Protein AF-A0A8J7YPB0-F1 (afdb_monomer_lite)

Organism: NCBI:txid2823368

pLDDT: mean 77.53, std 14.81, range [40.72, 94.06]

Foldseek 3Di:
DVVVVVVVCVVCVVVVVVVVVVVVCCVVPVPVPPPPDPLVPPAAEAEAEDAQPCVPVVQVVVVVVVPDPHHYQYEYEYEPVRPDDHPHHYDYDHDDCPPPPPPPDD

Secondary structure (DSSP, 8-state):
-HHHHHHHHHHHHHHHHHHHHHHHHHHH-GGGG-TT--GGG--EEEEEEE-SS-HHHHHHHHHHHHHSSS-EEEEEEEETT-----SSEEEEE------GGGGS--

Radius of gyration: 29.53 Å; chains: 1; bounding box: 67×31×77 Å

Sequence (106 aa):
MEIMAAAFMVMHLPITTYSLYAMLKLRFCPHMHDHGSRPENRRLVVEIVTNGQNPEIVEDIISRLGTYKTKFETWLLKEENDRFAYSANEMVVPAITIPKTAHAGR

Structure (mmCIF, N/CA/C/O backbone):
data_AF-A0A8J7YPB0-F1
#
_entry.id   AF-A0A8J7YPB0-F1
#
loop_
_atom_site.group_PDB
_atom_site.id
_atom_site.type_symbol
_atom_site.label_atom_id
_atom_site.label_alt_id
_atom_site.label_comp_id
_atom_site.label_asym_id
_atom_site.label_entity_id
_atom_site.label_seq_id
_atom_site.pdbx_PDB_ins_code
_atom_site.Cartn_x
_atom_site.Cartn_y
_atom_site.Cartn_z
_atom_site.occupancy
_atom_site.B_iso_or_equiv
_atom_site.auth_seq_id
_atom_site.auth_comp_id
_atom_site.auth_asym_id
_atom_site.auth_atom_id
_atom_site.pdbx_PDB_model_num
ATOM 1 N N . MET A 1 1 ? 55.472 -1.091 -42.140 1.00 60.72 1 MET A N 1
ATOM 2 C CA . MET A 1 1 ? 54.555 -0.209 -41.380 1.00 60.72 1 MET A CA 1
ATOM 3 C C . MET A 1 1 ? 53.094 -0.566 -41.645 1.00 60.72 1 MET A C 1
ATOM 5 O O . MET A 1 1 ? 52.362 -0.766 -40.688 1.00 60.72 1 MET A O 1
ATOM 9 N N . GLU A 1 2 ? 52.681 -0.745 -42.904 1.00 71.56 2 GLU A N 1
ATOM 10 C CA . GLU A 1 2 ? 51.277 -1.032 -43.267 1.00 71.56 2 GLU A CA 1
ATOM 11 C C . GLU A 1 2 ? 50.750 -2.389 -42.773 1.00 71.56 2 GLU A C 1
ATOM 13 O O . GLU A 1 2 ? 49.645 -2.463 -42.249 1.00 71.56 2 GLU A O 1
ATOM 18 N N . ILE A 1 3 ? 51.564 -3.450 -42.842 1.00 79.25 3 ILE A N 1
ATOM 19 C CA . ILE A 1 3 ? 51.173 -4.790 -42.362 1.00 79.25 3 ILE A CA 1
ATOM 20 C C . ILE A 1 3 ? 50.950 -4.796 -40.841 1.00 79.25 3 ILE A C 1
ATOM 22 O O . ILE A 1 3 ? 50.006 -5.411 -40.352 1.00 79.25 3 ILE A O 1
ATOM 26 N N . MET A 1 4 ? 51.778 -4.062 -40.086 1.00 75.12 4 MET A N 1
ATOM 27 C CA . MET A 1 4 ? 51.569 -3.900 -38.645 1.00 75.12 4 MET A CA 1
ATOM 28 C C . MET A 1 4 ? 50.294 -3.110 -38.358 1.00 75.12 4 MET A C 1
ATOM 30 O O . MET A 1 4 ? 49.514 -3.525 -37.510 1.00 75.12 4 MET A O 1
ATOM 34 N N . ALA A 1 5 ? 50.039 -2.021 -39.087 1.00 76.31 5 ALA A N 1
ATOM 35 C CA . ALA A 1 5 ? 48.807 -1.254 -38.928 1.00 76.31 5 ALA A CA 1
ATOM 36 C C . ALA A 1 5 ? 47.558 -2.108 -39.215 1.00 76.31 5 ALA A C 1
ATOM 38 O O . ALA A 1 5 ? 46.611 -2.084 -38.431 1.00 76.31 5 ALA A O 1
ATOM 39 N N . ALA A 1 6 ? 47.581 -2.928 -40.270 1.00 80.12 6 ALA A N 1
ATOM 40 C CA . ALA A 1 6 ? 46.497 -3.854 -40.594 1.00 80.12 6 ALA A CA 1
ATOM 41 C C . ALA A 1 6 ? 46.292 -4.916 -39.499 1.00 80.12 6 ALA A C 1
ATOM 43 O O . ALA A 1 6 ? 45.162 -5.158 -39.079 1.00 80.12 6 ALA A O 1
ATOM 44 N N . ALA A 1 7 ? 47.375 -5.496 -38.971 1.00 80.25 7 ALA A N 1
ATOM 45 C CA . ALA A 1 7 ? 47.304 -6.447 -37.861 1.00 80.25 7 ALA A CA 1
ATOM 46 C C . ALA A 1 7 ? 46.716 -5.811 -36.587 1.00 80.25 7 ALA A C 1
ATOM 48 O O . ALA A 1 7 ? 45.878 -6.417 -35.917 1.00 80.25 7 ALA A O 1
ATOM 49 N N . PHE A 1 8 ? 47.093 -4.566 -36.284 1.00 78.69 8 PHE A N 1
ATOM 50 C CA . PHE A 1 8 ? 46.511 -3.802 -35.182 1.00 78.69 8 PHE A CA 1
ATOM 51 C C . PHE A 1 8 ? 45.019 -3.525 -35.402 1.00 78.69 8 PHE A C 1
ATOM 53 O O . PHE A 1 8 ? 44.233 -3.729 -34.477 1.00 78.69 8 PHE A O 1
ATOM 60 N N . MET A 1 9 ? 44.596 -3.140 -36.609 1.00 80.00 9 MET A N 1
ATOM 61 C CA . MET A 1 9 ? 43.175 -2.926 -36.914 1.00 80.00 9 MET A CA 1
ATOM 62 C C . MET A 1 9 ? 42.348 -4.201 -36.745 1.00 80.00 9 MET A C 1
ATOM 64 O O . MET A 1 9 ? 41.285 -4.150 -36.132 1.00 80.00 9 MET A O 1
ATOM 68 N N . VAL A 1 10 ? 42.846 -5.347 -37.217 1.00 84.62 10 VAL A N 1
ATOM 69 C CA . VAL A 1 10 ? 42.153 -6.641 -37.089 1.00 84.62 10 VAL A CA 1
ATOM 70 C C . VAL A 1 10 ? 42.015 -7.058 -35.624 1.00 84.62 10 VAL A C 1
ATOM 72 O O . VAL A 1 10 ? 40.954 -7.535 -35.231 1.00 84.62 10 VAL A O 1
ATOM 75 N N . MET A 1 11 ? 43.034 -6.823 -34.792 1.00 87.38 11 MET A N 1
ATOM 76 C CA . MET A 1 11 ? 42.960 -7.117 -33.354 1.00 87.38 11 MET A CA 1
ATOM 77 C C . MET A 1 11 ? 41.943 -6.248 -32.605 1.00 87.38 11 MET A C 1
ATOM 79 O O . MET A 1 11 ? 41.324 -6.718 -31.654 1.00 87.38 11 MET A O 1
ATOM 83 N N . HIS A 1 12 ? 41.754 -4.993 -33.021 1.00 82.44 12 HIS A N 1
ATOM 84 C CA . HIS A 1 12 ? 40.829 -4.067 -32.356 1.00 82.44 12 HIS A CA 1
ATOM 85 C C . HIS A 1 12 ? 39.401 -4.162 -32.895 1.00 82.44 12 HIS A C 1
ATOM 87 O O . HIS A 1 12 ? 38.466 -3.726 -32.224 1.00 82.44 12 HIS A O 1
ATOM 93 N N . LEU A 1 13 ? 39.224 -4.765 -34.073 1.00 83.81 13 LEU A N 1
ATOM 94 C CA . LEU A 1 13 ? 37.940 -4.917 -34.751 1.00 83.81 13 LEU A CA 1
ATOM 95 C C . LEU A 1 13 ? 36.865 -5.571 -33.862 1.00 83.81 13 LEU A C 1
ATOM 97 O O . LEU A 1 13 ? 35.768 -5.023 -33.782 1.00 83.81 13 LEU A O 1
ATOM 101 N N . PRO A 1 14 ? 37.129 -6.657 -33.109 1.00 86.38 14 PRO A N 1
ATOM 102 C CA . PRO A 1 14 ? 36.124 -7.247 -32.222 1.00 86.38 14 PRO A CA 1
ATOM 103 C C . PRO A 1 14 ? 35.672 -6.289 -31.111 1.00 86.38 14 PRO A C 1
ATOM 105 O O . PRO A 1 14 ? 34.482 -6.204 -30.809 1.00 86.38 14 PRO A O 1
ATOM 108 N N . ILE A 1 15 ? 36.610 -5.528 -30.537 1.00 87.25 15 ILE A N 1
ATOM 109 C CA . ILE A 1 15 ? 36.349 -4.592 -29.435 1.00 87.25 15 ILE A CA 1
ATOM 110 C C . ILE A 1 15 ? 35.522 -3.409 -29.936 1.00 87.25 15 ILE A C 1
ATOM 112 O O . ILE A 1 15 ? 34.527 -3.037 -29.316 1.00 87.25 15 ILE A O 1
ATOM 116 N N . THR A 1 16 ? 35.901 -2.824 -31.071 1.00 87.31 16 THR A N 1
ATOM 117 C CA . THR A 1 16 ? 35.173 -1.691 -31.654 1.00 87.31 16 THR A CA 1
ATOM 118 C C . THR A 1 16 ? 33.786 -2.104 -32.130 1.00 87.31 16 THR A C 1
ATOM 120 O O . THR A 1 16 ? 32.827 -1.367 -31.906 1.00 87.31 16 THR A O 1
ATOM 123 N N . THR A 1 17 ? 33.644 -3.308 -32.692 1.00 89.31 17 THR A N 1
ATOM 124 C CA . THR A 1 17 ? 32.341 -3.849 -33.110 1.00 89.31 17 THR A CA 1
ATOM 125 C C . THR A 1 17 ? 31.431 -4.099 -31.907 1.00 89.31 17 THR A C 1
ATOM 127 O O . THR A 1 17 ? 30.257 -3.732 -31.943 1.00 89.31 17 THR A O 1
ATOM 130 N N . TYR A 1 18 ? 31.962 -4.653 -30.811 1.00 89.75 18 TYR A N 1
ATOM 131 C CA . TYR A 1 18 ? 31.199 -4.854 -29.576 1.00 89.75 18 TYR A CA 1
ATOM 132 C C . TYR A 1 18 ? 30.775 -3.526 -28.934 1.00 89.75 18 TYR A C 1
ATOM 134 O O . TYR A 1 18 ? 29.613 -3.366 -28.561 1.00 89.75 18 TYR A O 1
ATOM 142 N N . SER A 1 19 ? 31.681 -2.548 -28.856 1.00 84.56 19 SER A N 1
ATOM 143 C CA . SER A 1 19 ? 31.381 -1.212 -28.327 1.00 84.56 19 SER A CA 1
ATOM 144 C C . SER A 1 19 ? 30.315 -0.492 -29.155 1.00 84.56 19 SER A C 1
ATOM 146 O O . SER A 1 19 ? 29.386 0.088 -28.591 1.00 84.56 19 SER A O 1
ATOM 148 N N . LEU A 1 20 ? 30.389 -0.581 -30.487 1.00 89.25 20 LEU A N 1
ATOM 149 C CA . LEU A 1 20 ? 29.374 -0.024 -31.380 1.00 89.25 20 LEU A CA 1
ATOM 150 C C . LEU A 1 20 ? 28.022 -0.728 -31.203 1.00 89.25 20 LEU A C 1
ATOM 152 O O . LEU A 1 20 ? 26.993 -0.064 -31.100 1.00 89.25 20 LEU A O 1
ATOM 156 N N . TYR A 1 21 ? 28.014 -2.059 -31.102 1.00 88.25 21 TYR A N 1
ATOM 157 C CA . TYR A 1 21 ? 26.803 -2.828 -30.813 1.00 88.25 21 TYR A CA 1
ATOM 158 C C . TYR A 1 21 ? 26.174 -2.428 -29.473 1.00 88.25 21 TYR A C 1
ATOM 160 O O . TYR A 1 21 ? 24.965 -2.215 -29.408 1.00 88.25 21 TYR A O 1
ATOM 168 N N . ALA A 1 22 ? 26.971 -2.267 -28.415 1.00 80.69 22 ALA A N 1
ATOM 169 C CA . ALA A 1 22 ? 26.487 -1.834 -27.106 1.00 80.69 22 ALA A CA 1
ATOM 170 C C . ALA A 1 22 ? 25.881 -0.421 -27.158 1.00 80.69 22 ALA A C 1
ATOM 172 O O . ALA A 1 22 ? 24.796 -0.200 -26.618 1.00 80.69 22 ALA A O 1
ATOM 173 N N . MET A 1 23 ? 26.526 0.514 -27.864 1.00 84.31 23 MET A N 1
ATOM 174 C CA . MET A 1 23 ? 25.995 1.865 -28.081 1.00 84.31 23 MET A CA 1
ATOM 175 C C . MET A 1 23 ? 24.676 1.852 -28.860 1.00 84.31 23 MET A C 1
ATOM 177 O O . MET A 1 23 ? 23.722 2.522 -28.464 1.00 84.31 23 MET A O 1
ATOM 181 N N . LEU A 1 24 ? 24.585 1.063 -29.935 1.00 85.50 24 LEU A N 1
ATOM 182 C CA . LEU A 1 24 ? 23.354 0.923 -30.716 1.00 85.50 24 LEU A CA 1
ATOM 183 C C . LEU A 1 24 ? 22.248 0.259 -29.886 1.00 85.50 24 LEU A C 1
ATOM 185 O O . LEU A 1 24 ? 21.116 0.738 -29.879 1.00 85.50 24 LEU A O 1
ATOM 189 N N . LYS A 1 25 ? 22.571 -0.780 -29.112 1.00 79.88 25 LYS A N 1
ATOM 190 C CA . LYS A 1 25 ? 21.626 -1.441 -28.205 1.00 79.88 25 LYS A CA 1
ATOM 191 C C . LYS A 1 25 ? 21.086 -0.472 -27.152 1.00 79.88 25 LYS A C 1
ATOM 193 O O . LYS A 1 25 ? 19.886 -0.469 -26.912 1.00 79.88 25 LYS A O 1
ATOM 198 N N . LEU A 1 26 ? 21.924 0.383 -26.566 1.00 75.25 26 LEU A N 1
ATOM 199 C CA . LEU A 1 26 ? 21.480 1.419 -25.624 1.00 75.25 26 LEU A CA 1
ATOM 200 C C . LEU A 1 26 ? 20.631 2.502 -26.304 1.00 75.25 26 LEU A C 1
ATOM 202 O O . LEU A 1 26 ? 19.668 2.986 -25.713 1.00 75.25 26 LEU A O 1
ATOM 206 N N . ARG A 1 27 ? 20.950 2.865 -27.553 1.00 78.06 27 ARG A N 1
ATOM 207 C CA . ARG A 1 27 ? 20.201 3.875 -28.313 1.00 78.06 27 ARG A CA 1
ATOM 208 C C . ARG A 1 27 ? 18.810 3.397 -28.727 1.00 78.06 27 ARG A C 1
ATOM 210 O O . ARG A 1 27 ? 17.871 4.185 -28.662 1.00 78.06 27 ARG A O 1
ATOM 217 N N . PHE A 1 28 ? 18.683 2.142 -29.154 1.00 76.94 28 PHE A N 1
ATOM 218 C CA . PHE A 1 28 ? 17.423 1.579 -29.651 1.00 76.94 28 PHE A CA 1
ATOM 219 C C . PHE A 1 28 ? 16.620 0.827 -28.581 1.00 76.94 28 PHE A C 1
ATOM 221 O O . PHE A 1 28 ? 15.403 0.733 -28.696 1.00 76.94 28 PHE A O 1
ATOM 228 N N . CYS A 1 29 ? 17.266 0.358 -27.511 1.00 63.66 29 CYS A N 1
ATOM 229 C CA . CYS A 1 29 ? 16.630 -0.314 -26.377 1.00 63.66 29 CYS A CA 1
ATOM 230 C C . CYS A 1 29 ? 17.080 0.303 -25.034 1.00 63.66 29 CYS A C 1
ATOM 232 O O . CYS A 1 29 ? 17.667 -0.401 -24.206 1.00 63.66 29 CYS A O 1
ATOM 234 N N . PRO A 1 30 ? 16.780 1.590 -24.759 1.00 60.97 30 PRO A N 1
ATOM 235 C CA . PRO A 1 30 ? 17.210 2.265 -23.527 1.00 60.97 30 PRO A CA 1
ATOM 236 C C . PRO A 1 30 ? 16.666 1.616 -22.241 1.00 60.97 30 PRO A C 1
ATOM 238 O O . PRO A 1 30 ? 17.205 1.836 -21.164 1.00 60.97 30 PRO A O 1
ATOM 241 N N . HIS A 1 31 ? 15.630 0.778 -22.349 1.00 56.91 31 HIS A N 1
ATOM 242 C CA . HIS A 1 31 ? 14.987 0.103 -21.217 1.00 56.91 31 HIS A CA 1
ATOM 243 C C . HIS A 1 31 ? 15.606 -1.267 -20.878 1.00 56.91 31 HIS A C 1
ATOM 245 O O . HIS A 1 31 ? 15.226 -1.879 -19.887 1.00 56.91 31 HIS A O 1
ATOM 251 N N . MET A 1 32 ? 16.570 -1.773 -21.662 1.00 53.28 32 MET A N 1
ATOM 252 C CA . MET A 1 32 ? 17.223 -3.061 -21.363 1.00 53.28 32 MET A CA 1
ATOM 253 C C . MET A 1 32 ? 18.330 -2.967 -20.307 1.00 53.28 32 MET A C 1
ATOM 255 O O . MET A 1 32 ? 18.846 -3.999 -19.882 1.00 53.28 32 MET A O 1
ATOM 259 N N . HIS A 1 33 ? 18.687 -1.757 -19.865 1.00 49.56 33 HIS A N 1
ATOM 260 C CA . HIS A 1 33 ? 19.597 -1.559 -18.736 1.00 49.56 33 HIS A CA 1
ATOM 261 C C . HIS A 1 33 ? 18.879 -1.480 -17.382 1.00 49.56 33 HIS A C 1
ATOM 263 O O . HIS A 1 33 ? 19.489 -1.103 -16.390 1.00 49.56 33 HIS A O 1
ATOM 269 N N . ASP A 1 34 ? 17.619 -1.912 -17.309 1.00 51.75 34 ASP A N 1
ATOM 270 C CA . ASP A 1 34 ? 16.948 -2.200 -16.040 1.00 51.75 34 ASP A CA 1
ATOM 271 C C . ASP A 1 34 ? 17.297 -3.630 -15.572 1.00 51.75 34 ASP A C 1
ATOM 273 O O . ASP A 1 34 ? 16.452 -4.506 -15.373 1.00 51.75 34 ASP A O 1
ATOM 277 N N . HIS A 1 35 ? 18.600 -3.913 -15.461 1.00 47.03 35 HIS A N 1
ATOM 278 C CA . HIS A 1 35 ? 19.068 -5.071 -14.706 1.00 47.03 35 HIS A CA 1
ATOM 279 C C . HIS A 1 35 ? 18.905 -4.743 -13.220 1.00 47.03 35 HIS A C 1
ATOM 281 O O . HIS A 1 35 ? 19.820 -4.224 -12.589 1.00 47.03 35 HIS A O 1
ATOM 287 N N . GLY A 1 36 ? 17.738 -5.056 -12.656 1.00 46.72 36 GLY A N 1
ATOM 288 C CA . GLY A 1 36 ? 17.607 -5.107 -11.198 1.00 46.72 36 GLY A CA 1
ATOM 289 C C . GLY A 1 36 ? 16.207 -5.048 -10.612 1.00 46.72 36 GLY A C 1
ATOM 290 O O . GLY A 1 36 ? 16.051 -5.332 -9.428 1.00 46.72 36 GLY A O 1
ATOM 291 N N . SER A 1 37 ? 15.170 -4.735 -11.381 1.00 48.00 37 SER A N 1
ATOM 292 C CA . SER A 1 37 ? 13.822 -4.771 -10.820 1.00 48.00 37 SER A CA 1
ATOM 293 C C . SER A 1 37 ? 12.787 -5.050 -11.878 1.00 48.00 37 SER A C 1
ATOM 295 O O . SER A 1 37 ? 12.224 -4.133 -12.454 1.00 48.00 37 SER A O 1
ATOM 297 N N . ARG A 1 38 ? 12.450 -6.330 -12.064 1.00 49.81 38 ARG A N 1
ATOM 298 C CA . ARG A 1 38 ? 11.098 -6.656 -12.525 1.00 49.81 38 ARG A CA 1
ATOM 299 C C . ARG A 1 38 ? 10.129 -5.933 -11.575 1.00 49.81 38 ARG A C 1
ATOM 301 O O . ARG A 1 38 ? 10.109 -6.291 -10.393 1.00 49.81 38 ARG A O 1
ATOM 308 N N . PRO A 1 39 ? 9.355 -4.928 -12.026 1.00 52.06 39 PRO A N 1
ATOM 309 C CA . PRO A 1 39 ? 8.421 -4.218 -11.153 1.00 52.06 39 PRO A CA 1
ATOM 310 C C . PRO A 1 39 ? 7.352 -5.163 -10.584 1.00 52.06 39 PRO A C 1
ATOM 312 O O . PRO A 1 39 ? 6.781 -4.886 -9.538 1.00 52.06 39 PRO A O 1
ATOM 315 N N . GLU A 1 40 ? 7.159 -6.327 -11.210 1.00 53.16 40 GLU A N 1
ATOM 316 C CA . GLU A 1 40 ? 6.275 -7.394 -10.736 1.00 53.16 40 GLU A CA 1
ATOM 317 C C . GLU A 1 40 ? 6.698 -8.029 -9.400 1.00 53.16 40 GLU A C 1
ATOM 319 O O . GLU A 1 40 ? 5.868 -8.669 -8.761 1.00 53.16 40 GLU A O 1
ATOM 324 N N . ASN A 1 41 ? 7.949 -7.844 -8.950 1.00 50.28 41 ASN A N 1
ATOM 325 C CA . ASN A 1 41 ? 8.473 -8.476 -7.731 1.00 50.28 41 ASN A CA 1
ATOM 326 C C . ASN A 1 41 ? 8.855 -7.497 -6.608 1.00 50.28 41 ASN A C 1
ATOM 328 O O . ASN A 1 41 ? 9.326 -7.936 -5.558 1.00 50.28 41 ASN A O 1
ATOM 332 N N . ARG A 1 42 ? 8.655 -6.183 -6.782 1.00 56.97 42 ARG A N 1
ATOM 333 C CA . ARG A 1 42 ? 8.798 -5.227 -5.673 1.00 56.97 42 ARG A CA 1
ATOM 334 C C . ARG A 1 42 ? 7.523 -5.258 -4.836 1.00 56.97 42 ARG A C 1
ATOM 336 O O . ARG A 1 42 ? 6.566 -4.553 -5.135 1.00 56.97 42 ARG A O 1
ATOM 343 N N . ARG A 1 43 ? 7.511 -6.094 -3.797 1.00 65.88 43 ARG A N 1
ATOM 344 C CA . ARG A 1 43 ? 6.492 -6.018 -2.745 1.00 65.88 43 ARG A CA 1
ATOM 345 C C . ARG A 1 43 ? 6.805 -4.801 -1.885 1.00 65.88 43 ARG A C 1
ATOM 347 O O . ARG A 1 43 ? 7.814 -4.786 -1.187 1.00 65.88 43 ARG A O 1
ATOM 354 N N . LEU A 1 44 ? 5.987 -3.761 -1.999 1.00 74.31 44 LEU A N 1
ATOM 355 C CA . LEU A 1 44 ? 6.048 -2.627 -1.086 1.00 74.31 44 LEU A CA 1
ATOM 356 C C . LEU A 1 44 ? 5.222 -2.987 0.142 1.00 74.31 44 LEU A C 1
ATOM 358 O O . LEU A 1 44 ? 4.018 -3.212 0.033 1.00 74.31 44 LEU A O 1
ATOM 362 N N . VAL A 1 45 ? 5.886 -3.067 1.287 1.00 84.19 45 VAL A N 1
ATOM 363 C CA . VAL A 1 45 ? 5.229 -3.299 2.570 1.00 84.19 45 VAL A CA 1
ATOM 364 C C . VAL A 1 45 ? 4.870 -1.943 3.163 1.00 84.19 45 VAL A C 1
ATOM 366 O O . VAL A 1 45 ? 5.712 -1.045 3.199 1.00 84.19 45 VAL A O 1
ATOM 369 N N . VAL A 1 46 ? 3.618 -1.783 3.582 1.00 87.06 46 VAL A N 1
ATOM 370 C CA . VAL A 1 46 ? 3.138 -0.577 4.263 1.00 87.06 46 VAL A CA 1
ATOM 371 C C . VAL A 1 46 ? 2.682 -0.976 5.653 1.00 87.06 46 VAL A C 1
ATOM 373 O O . VAL A 1 46 ? 1.712 -1.716 5.795 1.00 87.06 46 VAL A O 1
ATOM 376 N N . GLU A 1 47 ? 3.384 -0.474 6.663 1.00 90.69 47 GLU A N 1
ATOM 377 C CA . GLU A 1 47 ? 3.018 -0.642 8.065 1.00 90.69 47 GLU A CA 1
ATOM 378 C C . GLU A 1 47 ? 2.249 0.588 8.549 1.00 90.69 47 GLU A C 1
ATOM 380 O O . GLU A 1 47 ? 2.707 1.724 8.403 1.00 90.69 47 GLU A O 1
ATOM 385 N N . ILE A 1 48 ? 1.070 0.363 9.116 1.00 89.31 48 ILE A N 1
ATOM 386 C CA . ILE A 1 48 ? 0.234 1.392 9.731 1.00 89.31 48 ILE A CA 1
ATOM 387 C C . ILE A 1 48 ? 0.183 1.092 11.226 1.00 89.31 48 ILE A C 1
ATOM 389 O O . ILE A 1 48 ? -0.084 -0.038 11.615 1.00 89.31 48 ILE A O 1
ATOM 393 N N . VAL A 1 49 ? 0.433 2.090 12.070 1.00 89.69 49 VAL A N 1
ATOM 394 C CA . VAL A 1 49 ? 0.374 1.943 13.531 1.00 89.69 49 VAL A CA 1
ATOM 395 C C . VAL A 1 49 ? -0.782 2.780 14.059 1.00 89.69 49 VAL A C 1
ATOM 397 O O . VAL A 1 49 ? -0.862 3.974 13.764 1.00 89.69 49 VAL A O 1
ATOM 400 N N . THR A 1 50 ? -1.679 2.166 14.827 1.00 88.50 50 THR A N 1
ATOM 401 C CA . THR A 1 50 ? -2.870 2.822 15.381 1.00 88.50 50 THR A CA 1
ATOM 402 C C . THR A 1 50 ? -3.075 2.472 16.853 1.00 88.50 50 THR A C 1
ATOM 404 O O . THR A 1 50 ? -2.845 1.347 17.292 1.00 88.50 50 THR A O 1
ATOM 407 N N . ASN A 1 51 ? -3.546 3.455 17.616 1.00 84.88 51 ASN A N 1
ATOM 408 C CA . ASN A 1 51 ? -4.000 3.304 19.000 1.00 84.88 51 ASN A CA 1
ATOM 409 C C . ASN A 1 51 ? -5.538 3.239 19.107 1.00 84.88 51 ASN A C 1
ATOM 411 O O . ASN A 1 51 ? -6.092 3.374 20.196 1.00 84.88 51 ASN A O 1
ATOM 415 N N . GLY A 1 52 ? -6.240 3.117 17.974 1.00 83.12 52 GLY A N 1
ATOM 416 C CA . GLY A 1 52 ? -7.700 3.027 17.915 1.00 83.12 52 GLY A CA 1
ATOM 417 C C . GLY A 1 52 ? -8.457 4.330 18.167 1.00 83.12 52 GLY A C 1
ATOM 418 O O . GLY A 1 52 ? -9.677 4.298 18.306 1.00 83.12 52 GLY A O 1
ATOM 419 N N . GLN A 1 53 ? -7.786 5.489 18.222 1.00 85.69 53 GLN A N 1
ATOM 420 C CA . GLN A 1 53 ? -8.481 6.765 18.453 1.00 85.69 53 GLN A CA 1
ATOM 421 C C . GLN A 1 53 ? -9.352 7.216 17.279 1.00 85.69 53 GLN A C 1
ATOM 423 O O . GLN A 1 53 ? -10.357 7.889 17.500 1.00 85.69 53 GLN A O 1
ATOM 428 N N . ASN A 1 54 ? -8.968 6.888 16.043 1.00 88.44 54 ASN A N 1
ATOM 429 C CA . ASN A 1 54 ? -9.730 7.277 14.860 1.00 88.44 54 ASN A CA 1
ATOM 430 C C . ASN A 1 54 ? -9.698 6.186 13.773 1.00 88.44 54 ASN A C 1
ATOM 432 O O . ASN A 1 54 ? -8.931 6.291 12.811 1.00 88.44 54 ASN A O 1
ATOM 436 N N . PRO A 1 55 ? -10.508 5.126 13.934 1.00 89.69 55 PRO A N 1
ATOM 437 C CA . PRO A 1 55 ? -10.493 3.987 13.022 1.00 89.69 55 PRO A CA 1
ATOM 438 C C . PRO A 1 55 ? -10.968 4.340 11.605 1.00 89.69 55 PRO A C 1
ATOM 440 O O . PRO A 1 55 ? -10.488 3.755 10.638 1.00 89.69 55 PRO A O 1
ATOM 443 N N . GLU A 1 56 ? -11.847 5.336 11.455 1.00 92.06 56 GLU A N 1
ATOM 444 C CA . GLU A 1 56 ? -12.366 5.768 10.149 1.00 92.06 56 GLU A CA 1
ATOM 445 C C . GLU A 1 56 ? -11.263 6.336 9.244 1.00 92.06 56 GLU A C 1
ATOM 447 O O . GLU A 1 56 ? -11.220 6.039 8.052 1.00 92.06 56 GLU A O 1
ATOM 452 N N . ILE A 1 57 ? -10.333 7.115 9.809 1.00 90.94 57 ILE A N 1
ATOM 453 C CA . ILE A 1 57 ? -9.190 7.654 9.055 1.00 90.94 57 ILE A CA 1
ATOM 454 C C . ILE A 1 57 ? -8.255 6.527 8.616 1.00 90.94 57 ILE A C 1
ATOM 456 O O . ILE A 1 57 ? -7.739 6.546 7.500 1.00 90.94 57 ILE A O 1
ATOM 460 N N . VAL A 1 58 ? -8.019 5.551 9.490 1.00 91.62 58 VAL A N 1
ATOM 461 C CA . VAL A 1 58 ? -7.152 4.409 9.183 1.00 91.62 58 VAL A CA 1
ATOM 462 C C . VAL A 1 58 ? -7.763 3.563 8.062 1.00 91.62 58 VAL A C 1
ATOM 464 O O . VAL A 1 58 ? -7.047 3.202 7.130 1.00 91.62 58 VAL A O 1
ATOM 467 N N . GLU A 1 59 ? -9.079 3.336 8.078 1.00 93.19 59 GLU A N 1
ATOM 468 C CA . GLU A 1 59 ? -9.789 2.701 6.959 1.00 93.19 59 GLU A CA 1
ATOM 469 C C . GLU A 1 59 ? -9.705 3.506 5.662 1.00 93.19 59 GLU A C 1
ATOM 471 O O . GLU A 1 59 ? -9.439 2.937 4.603 1.00 93.19 59 GLU A O 1
ATOM 476 N N . ASP A 1 60 ? -9.860 4.832 5.713 1.00 94.06 60 ASP A N 1
ATOM 477 C CA . ASP A 1 60 ? -9.691 5.673 4.522 1.00 94.06 60 ASP A CA 1
ATOM 4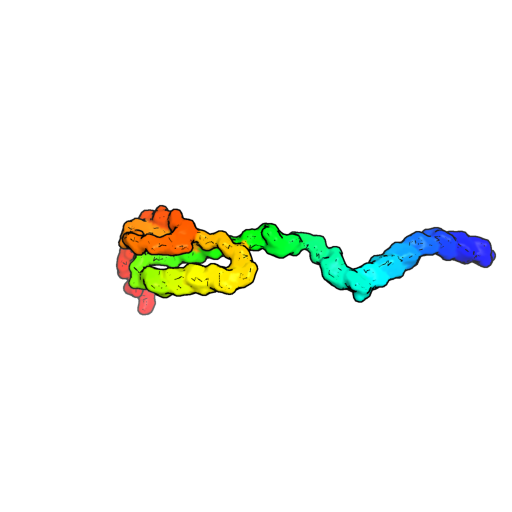78 C C . ASP A 1 60 ? -8.272 5.525 3.944 1.00 94.06 60 ASP A C 1
ATOM 480 O O . ASP A 1 60 ? -8.108 5.343 2.736 1.00 94.06 60 ASP A O 1
ATOM 484 N N . ILE A 1 61 ? -7.237 5.494 4.792 1.00 90.88 61 ILE A N 1
ATOM 485 C CA . ILE A 1 6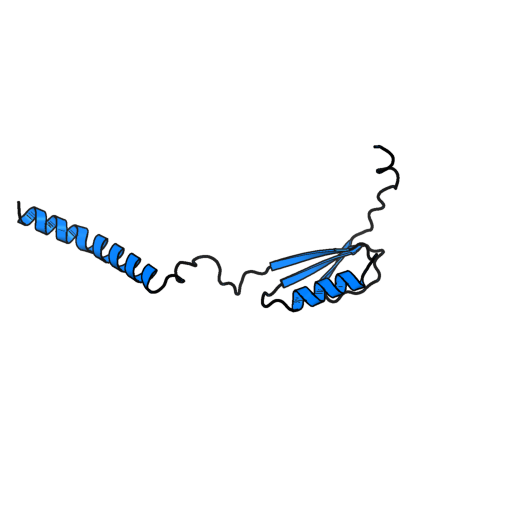1 ? -5.851 5.248 4.362 1.00 90.88 61 ILE A CA 1
ATOM 486 C C . ILE A 1 61 ? -5.717 3.876 3.688 1.00 90.88 61 ILE A C 1
ATOM 488 O O . ILE A 1 61 ? -5.160 3.801 2.589 1.00 90.88 61 ILE A O 1
ATOM 492 N N . ILE A 1 62 ? -6.236 2.808 4.301 1.00 91.50 62 ILE A N 1
ATOM 493 C CA . ILE A 1 62 ? -6.187 1.447 3.739 1.00 91.50 62 ILE A CA 1
ATOM 494 C C . ILE A 1 62 ? -6.916 1.397 2.389 1.00 91.50 62 ILE A C 1
ATOM 496 O O . ILE A 1 62 ? -6.374 0.883 1.406 1.00 91.50 62 ILE A O 1
ATOM 500 N N . SER A 1 63 ? -8.096 2.012 2.299 1.00 92.06 63 SER A N 1
ATOM 501 C CA . SER A 1 63 ? -8.880 2.063 1.064 1.00 92.06 63 SER A CA 1
ATOM 502 C C . SER A 1 63 ? -8.121 2.772 -0.062 1.00 92.06 63 SER A C 1
ATOM 504 O O . SER A 1 63 ? -8.042 2.263 -1.182 1.00 92.06 63 SER A O 1
ATOM 506 N N . ARG A 1 64 ? -7.462 3.898 0.244 1.00 91.00 64 ARG A N 1
ATOM 507 C CA . ARG A 1 64 ? -6.639 4.647 -0.713 1.00 91.00 64 ARG A CA 1
ATOM 508 C C . ARG A 1 64 ? -5.430 3.843 -1.156 1.00 91.00 64 ARG A C 1
ATOM 510 O O . ARG A 1 64 ? -5.110 3.876 -2.343 1.00 91.00 64 ARG A O 1
ATOM 517 N N . LEU A 1 65 ? -4.789 3.094 -0.255 1.00 87.50 65 LEU A N 1
ATOM 518 C CA . LEU A 1 65 ? -3.682 2.201 -0.611 1.00 87.50 65 LEU A CA 1
ATOM 519 C C . LEU A 1 65 ? -4.110 1.158 -1.654 1.00 87.50 65 LEU A C 1
ATOM 521 O O . LEU A 1 65 ? -3.362 0.895 -2.595 1.00 87.50 65 LEU A O 1
ATOM 525 N N . GLY A 1 66 ? -5.339 0.648 -1.552 1.00 84.38 66 GLY A N 1
ATOM 526 C CA . GLY A 1 66 ? -5.927 -0.259 -2.541 1.00 84.38 66 GLY A CA 1
ATOM 527 C C . GLY A 1 66 ? -6.188 0.365 -3.920 1.00 84.38 66 GLY A C 1
ATOM 528 O O . GLY A 1 66 ? -6.273 -0.364 -4.907 1.00 84.38 66 GLY A O 1
ATOM 529 N N . THR A 1 67 ? -6.291 1.696 -4.030 1.00 87.12 67 THR A N 1
ATOM 530 C CA . THR A 1 67 ? -6.560 2.369 -5.320 1.00 87.12 67 THR A CA 1
ATOM 531 C C . THR A 1 67 ? -5.330 2.529 -6.212 1.00 87.12 67 THR A C 1
ATOM 533 O O . THR A 1 67 ? -5.456 2.762 -7.418 1.00 87.12 67 THR A O 1
ATOM 536 N N . TYR A 1 68 ? -4.127 2.418 -5.652 1.00 84.25 68 TYR A N 1
ATOM 537 C CA . TYR A 1 68 ? -2.906 2.562 -6.433 1.00 84.25 68 TYR A CA 1
ATOM 538 C C . TYR A 1 68 ? -2.683 1.345 -7.339 1.00 84.25 68 TYR A C 1
ATOM 540 O O . TYR A 1 68 ? -2.980 0.207 -6.993 1.00 84.25 68 TYR A O 1
ATOM 548 N N . LYS A 1 69 ? -2.062 1.571 -8.504 1.00 77.19 69 LYS A N 1
ATOM 549 C CA . LYS A 1 69 ? -1.683 0.485 -9.430 1.00 77.19 69 LYS A CA 1
ATOM 550 C C . LYS A 1 69 ? -0.616 -0.461 -8.864 1.00 77.19 69 LYS A C 1
ATOM 552 O O . LYS A 1 69 ? -0.393 -1.534 -9.422 1.00 77.19 6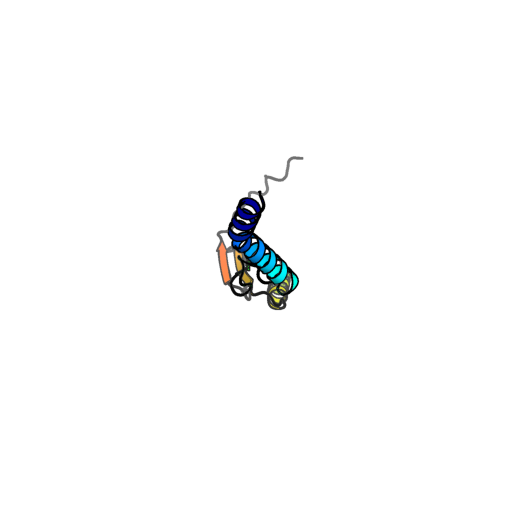9 LYS A O 1
ATOM 557 N N . THR A 1 70 ? 0.072 -0.050 -7.804 1.00 79.44 70 THR A N 1
ATOM 558 C CA . THR A 1 70 ? 1.149 -0.819 -7.184 1.00 79.44 70 THR A CA 1
ATOM 559 C C . THR A 1 70 ? 0.582 -1.793 -6.159 1.00 79.44 70 THR A C 1
ATOM 561 O O . THR A 1 70 ? -0.281 -1.429 -5.369 1.00 79.44 70 THR A O 1
ATOM 564 N N . LYS A 1 71 ? 1.082 -3.034 -6.146 1.00 77.75 71 LYS A N 1
ATOM 565 C CA . LYS A 1 71 ? 0.688 -4.026 -5.140 1.00 77.75 71 LYS A CA 1
ATOM 566 C C . LYS A 1 71 ? 1.382 -3.725 -3.812 1.00 77.75 71 LYS A C 1
ATOM 568 O O . LYS A 1 71 ? 2.602 -3.867 -3.715 1.00 77.75 71 LYS A O 1
ATOM 573 N N . PHE A 1 72 ? 0.593 -3.333 -2.818 1.00 82.62 72 PHE A N 1
ATOM 574 C CA . PHE A 1 72 ? 1.040 -3.155 -1.443 1.00 82.62 72 PHE A CA 1
ATOM 575 C C . PHE A 1 72 ? 0.676 -4.371 -0.596 1.00 82.62 72 PHE A C 1
ATOM 577 O O . PHE A 1 72 ? -0.399 -4.949 -0.750 1.00 82.62 72 PHE A O 1
ATOM 584 N N . GLU A 1 73 ? 1.579 -4.751 0.298 1.00 85.88 73 GLU A N 1
ATOM 585 C CA . GLU A 1 73 ? 1.281 -5.648 1.406 1.00 85.88 73 GLU A CA 1
ATOM 586 C C . GLU A 1 73 ? 1.089 -4.781 2.652 1.00 85.88 73 GLU A C 1
ATOM 588 O O . GLU A 1 73 ? 2.048 -4.209 3.170 1.00 85.88 73 GLU A O 1
ATOM 593 N N . THR A 1 74 ? -0.161 -4.608 3.078 1.00 87.62 74 THR A N 1
ATOM 594 C CA . THR A 1 74 ? -0.506 -3.719 4.192 1.00 87.62 74 THR A CA 1
ATOM 595 C C . THR A 1 74 ? -0.580 -4.506 5.492 1.00 87.62 74 THR A C 1
ATOM 597 O O . THR A 1 74 ? -1.324 -5.485 5.586 1.00 87.62 74 THR A O 1
ATOM 600 N N . TRP A 1 75 ? 0.176 -4.051 6.485 1.00 91.81 75 TRP A N 1
ATOM 601 C CA . TRP A 1 75 ? 0.184 -4.568 7.847 1.00 91.81 75 TRP A CA 1
ATOM 602 C C . TRP A 1 75 ? -0.229 -3.459 8.808 1.00 91.81 75 TRP A C 1
ATOM 604 O O . TRP A 1 75 ? 0.286 -2.345 8.751 1.00 91.81 75 TRP A O 1
ATOM 614 N N . LEU A 1 76 ? -1.169 -3.758 9.691 1.00 91.25 76 LEU A N 1
ATOM 615 C CA . LEU A 1 76 ? -1.685 -2.840 10.687 1.00 91.25 76 LEU A CA 1
ATOM 616 C C . LEU A 1 76 ? -1.283 -3.324 12.075 1.00 91.25 76 LEU A C 1
ATOM 618 O O . LEU A 1 76 ? -1.715 -4.382 12.523 1.00 91.25 76 LEU A O 1
ATOM 622 N N . LEU A 1 77 ? -0.487 -2.525 12.770 1.00 90.69 77 LEU A N 1
ATOM 623 C CA . LEU A 1 77 ? -0.147 -2.726 14.165 1.00 90.69 77 LEU A CA 1
ATOM 624 C C . LEU A 1 77 ? -1.152 -1.944 15.006 1.00 90.69 77 LEU A C 1
ATOM 626 O O . LEU A 1 77 ? -1.139 -0.709 15.005 1.00 90.69 77 LEU A O 1
ATOM 630 N N . LYS A 1 78 ? -2.025 -2.660 15.711 1.00 90.06 78 LYS A N 1
ATOM 631 C CA . LYS A 1 78 ? -3.039 -2.060 16.581 1.00 90.06 78 LYS A CA 1
ATOM 632 C C . LYS A 1 78 ? -2.802 -2.427 18.036 1.00 90.06 78 LYS A C 1
ATOM 634 O O . LYS A 1 78 ? -2.358 -3.531 18.339 1.00 90.06 78 LYS A O 1
ATOM 639 N N . GLU A 1 79 ? -3.096 -1.506 18.940 1.00 87.50 79 GLU A N 1
ATOM 640 C CA . GLU A 1 79 ? -3.048 -1.792 20.375 1.00 87.50 79 GLU A CA 1
ATOM 641 C C . GLU A 1 79 ? -4.180 -2.743 20.797 1.00 87.50 79 GLU A C 1
ATOM 643 O O . GLU A 1 79 ? -5.256 -2.737 20.206 1.00 87.50 79 GLU A O 1
ATOM 648 N N . GLU A 1 80 ? -3.992 -3.508 21.876 1.00 85.81 80 GLU A N 1
ATOM 649 C CA . GLU A 1 80 ? -5.049 -4.361 22.464 1.00 85.81 80 GLU A CA 1
ATOM 650 C C . GLU A 1 80 ? -6.341 -3.604 22.822 1.00 85.81 80 GLU A C 1
ATOM 652 O O . GLU A 1 80 ? -7.426 -4.188 22.854 1.00 85.81 80 GLU A O 1
ATOM 657 N N . ASN A 1 81 ? -6.239 -2.301 23.092 1.00 84.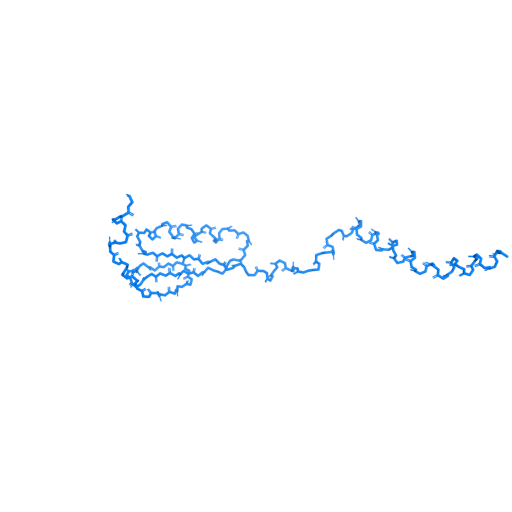50 81 ASN A N 1
ATOM 658 C CA . ASN A 1 81 ? -7.392 -1.456 23.393 1.00 84.50 81 ASN A CA 1
ATOM 659 C C . ASN A 1 81 ? -8.212 -1.101 22.141 1.00 84.50 81 ASN A C 1
ATOM 661 O O . ASN A 1 81 ? -9.376 -0.710 22.271 1.00 84.50 81 ASN A O 1
ATOM 665 N N . ASP A 1 82 ? -7.633 -1.246 20.946 1.00 86.06 82 ASP A N 1
ATOM 666 C CA . ASP A 1 82 ? -8.315 -1.015 19.680 1.00 86.06 82 ASP A CA 1
ATOM 667 C C . ASP A 1 82 ? -9.158 -2.238 19.295 1.00 86.06 82 ASP A C 1
ATOM 669 O O . ASP A 1 82 ? -8.668 -3.277 18.843 1.00 86.06 82 ASP A O 1
ATOM 673 N N . ARG A 1 83 ? -10.472 -2.101 19.485 1.00 87.19 83 ARG A N 1
ATOM 674 C CA . ARG A 1 83 ? -11.458 -3.140 19.157 1.00 87.19 83 ARG A CA 1
ATOM 675 C C . ARG A 1 83 ? -11.929 -3.086 17.709 1.00 87.19 83 ARG A C 1
ATOM 677 O O . ARG A 1 83 ? -12.712 -3.947 17.310 1.00 87.19 83 ARG A O 1
ATOM 684 N N . PHE A 1 84 ? -11.521 -2.076 16.947 1.00 88.44 84 PHE A N 1
ATOM 685 C CA . PHE A 1 84 ? -11.939 -1.944 15.565 1.00 88.44 84 PHE A CA 1
ATOM 686 C C . PHE A 1 84 ? -11.277 -3.028 14.705 1.00 88.44 84 PHE A C 1
ATOM 688 O O . PHE A 1 84 ? -10.132 -3.423 14.946 1.00 88.44 84 PHE A O 1
ATOM 695 N N . ALA A 1 85 ? -12.033 -3.548 13.740 1.00 88.81 85 ALA A N 1
ATOM 696 C CA . ALA A 1 85 ? -11.566 -4.541 12.781 1.00 88.81 85 ALA A CA 1
ATOM 697 C C . ALA A 1 85 ? -11.377 -3.853 11.431 1.00 88.81 85 ALA A C 1
ATOM 699 O O . ALA A 1 85 ? -12.334 -3.322 10.867 1.00 88.81 85 ALA A O 1
ATOM 700 N N . TYR A 1 86 ? -10.145 -3.861 10.948 1.00 90.75 86 TYR A N 1
ATOM 701 C CA . TYR A 1 86 ? -9.711 -3.173 9.754 1.00 90.75 86 TYR A CA 1
ATOM 702 C C . TYR A 1 86 ? -9.618 -4.115 8.554 1.00 90.75 86 TYR A C 1
ATOM 704 O O . TYR A 1 86 ? -9.449 -5.329 8.672 1.00 90.75 86 TYR A O 1
ATOM 712 N N . SER A 1 87 ? -9.674 -3.540 7.362 1.00 88.56 87 SER A N 1
ATOM 713 C CA . SER A 1 87 ? -9.608 -4.217 6.070 1.00 88.56 87 SER A CA 1
ATOM 714 C C . SER A 1 87 ? -8.168 -4.556 5.630 1.00 88.56 87 SER A C 1
ATOM 716 O O . SER A 1 87 ? -7.850 -4.550 4.441 1.00 88.56 87 SER A O 1
ATOM 718 N N . ALA A 1 88 ? -7.279 -4.872 6.580 1.00 88.69 88 ALA A N 1
ATOM 719 C CA . ALA A 1 88 ? -5.860 -5.173 6.352 1.00 88.69 88 ALA A CA 1
ATOM 720 C C . ALA A 1 88 ? -5.361 -6.333 7.238 1.00 88.69 88 ALA A C 1
ATOM 722 O O . ALA A 1 88 ? -6.085 -6.818 8.104 1.00 88.69 88 ALA A O 1
ATOM 723 N N . ASN A 1 89 ? -4.119 -6.794 7.035 1.00 90.81 89 ASN A N 1
ATOM 724 C CA . ASN A 1 89 ? -3.513 -7.777 7.939 1.00 90.81 89 ASN A CA 1
ATOM 725 C C . ASN A 1 89 ? -3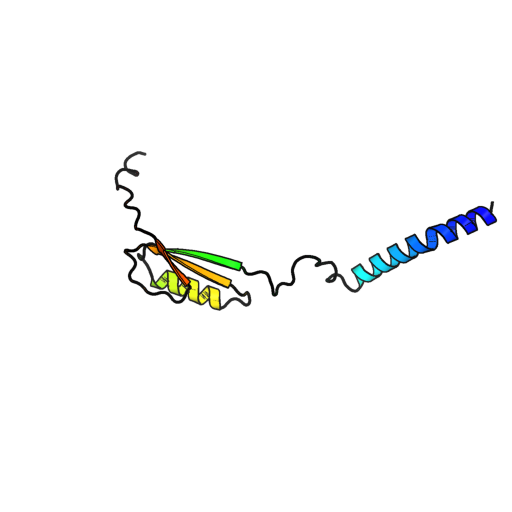.229 -7.116 9.287 1.00 90.81 89 ASN A C 1
ATOM 727 O O . ASN A 1 89 ? -2.526 -6.112 9.330 1.00 90.81 89 ASN A O 1
ATOM 731 N N . GLU A 1 90 ? -3.733 -7.681 10.379 1.00 90.06 90 GLU A N 1
ATOM 732 C CA . GLU A 1 90 ? -3.610 -7.078 11.705 1.00 90.06 90 GLU A CA 1
ATOM 733 C C . GLU A 1 90 ? -2.601 -7.812 12.586 1.00 90.06 90 GLU A C 1
ATOM 735 O O . GLU A 1 90 ? -2.577 -9.041 12.661 1.00 90.06 90 GLU A O 1
ATOM 740 N N . MET A 1 91 ? -1.813 -7.036 13.322 1.00 89.94 91 MET A N 1
ATOM 741 C CA . MET A 1 91 ? -0.971 -7.492 14.414 1.00 89.94 91 MET A CA 1
ATOM 742 C C . MET A 1 91 ? -1.349 -6.715 15.673 1.00 89.94 91 MET A C 1
ATOM 744 O O . MET A 1 91 ? -1.249 -5.490 15.717 1.00 89.94 91 MET A O 1
ATOM 748 N N . VAL A 1 92 ? -1.794 -7.437 16.700 1.00 88.31 92 VAL A N 1
ATOM 749 C CA . VAL A 1 92 ? -2.158 -6.838 17.986 1.00 88.31 92 VAL A CA 1
ATOM 750 C C . VAL A 1 92 ? -0.914 -6.719 18.857 1.00 88.31 92 VAL A C 1
ATOM 752 O O . VAL A 1 92 ? -0.183 -7.692 19.050 1.00 88.31 92 VAL A O 1
ATOM 755 N N . VAL A 1 93 ? -0.676 -5.519 19.372 1.00 86.19 93 VAL A N 1
ATOM 756 C CA . VAL A 1 93 ? 0.469 -5.169 20.210 1.00 86.19 93 VAL A CA 1
ATOM 757 C C . VAL A 1 93 ? -0.038 -4.812 21.612 1.00 86.19 93 VAL A C 1
ATOM 759 O O . VAL A 1 93 ? -1.041 -4.102 21.735 1.00 86.19 93 VAL A O 1
ATOM 762 N N . PRO A 1 94 ? 0.626 -5.278 22.686 1.00 82.75 94 PRO A N 1
ATOM 763 C CA . PRO A 1 94 ? 0.246 -4.919 24.049 1.00 82.75 94 PRO A CA 1
ATOM 764 C C . PRO A 1 94 ? 0.312 -3.402 24.248 1.00 82.75 94 PRO A C 1
ATOM 766 O O . PRO A 1 94 ? 1.273 -2.748 23.835 1.00 82.75 94 PRO A O 1
ATOM 769 N N . ALA A 1 95 ? -0.707 -2.844 24.900 1.00 72.75 95 ALA A N 1
ATOM 770 C CA . ALA A 1 95 ? -0.777 -1.411 25.149 1.00 72.75 95 ALA A CA 1
ATOM 771 C C . ALA A 1 95 ? 0.359 -0.975 26.089 1.00 72.75 95 ALA A C 1
ATOM 773 O O . ALA A 1 95 ? 0.440 -1.410 27.241 1.00 72.75 95 ALA A O 1
ATOM 774 N N . ILE A 1 96 ? 1.245 -0.099 25.612 1.00 68.44 96 ILE A N 1
ATOM 775 C CA . ILE A 1 96 ? 2.293 0.477 26.455 1.00 68.44 96 ILE A CA 1
ATOM 776 C C . ILE A 1 96 ? 1.673 1.637 27.232 1.00 68.44 96 ILE A C 1
ATOM 778 O O . ILE A 1 96 ? 1.448 2.721 26.697 1.00 68.44 96 ILE A O 1
ATOM 782 N N . THR A 1 97 ? 1.420 1.429 28.521 1.00 59.06 97 THR A N 1
ATOM 783 C CA . THR A 1 97 ? 1.005 2.495 29.436 1.00 59.06 97 THR A CA 1
ATOM 784 C C . THR A 1 97 ? 2.185 3.445 29.658 1.00 59.06 97 THR A C 1
ATOM 786 O O . THR A 1 97 ? 2.952 3.278 30.603 1.00 59.06 97 THR A O 1
ATOM 789 N N . ILE A 1 98 ? 2.382 4.438 28.787 1.00 59.97 98 ILE A N 1
ATOM 790 C CA . ILE A 1 98 ? 3.364 5.498 29.050 1.00 59.97 98 ILE A CA 1
ATOM 791 C C . ILE A 1 98 ? 2.795 6.345 30.198 1.00 59.97 98 ILE A C 1
ATOM 793 O O . ILE A 1 98 ? 1.734 6.957 30.036 1.00 59.97 98 ILE A O 1
ATOM 797 N N . PRO A 1 99 ? 3.437 6.383 31.381 1.00 50.28 99 PRO A N 1
ATOM 798 C CA . PRO A 1 99 ? 2.944 7.198 32.476 1.00 50.28 99 PRO A CA 1
ATOM 799 C C . PRO A 1 99 ? 2.939 8.669 32.047 1.00 50.28 99 PRO A C 1
ATOM 801 O O . PRO A 1 99 ? 3.920 9.201 31.528 1.00 50.28 99 PRO A O 1
ATOM 804 N N . LYS A 1 100 ? 1.809 9.337 32.297 1.00 53.03 100 LYS A N 1
ATOM 805 C CA . LYS A 1 100 ? 1.487 10.729 31.926 1.00 53.03 100 LYS A CA 1
ATOM 806 C C . LYS A 1 100 ? 2.464 11.789 32.483 1.00 53.03 100 LYS A C 1
ATOM 808 O O . LYS A 1 100 ? 2.274 12.979 32.260 1.00 53.03 100 LYS A O 1
ATOM 813 N N . THR A 1 101 ? 3.495 11.376 33.216 1.00 53.09 101 THR A N 1
ATOM 814 C CA . THR A 1 101 ? 4.507 12.219 33.862 1.00 53.09 101 THR A CA 1
ATOM 815 C C . THR A 1 101 ? 5.658 12.635 32.943 1.00 53.09 101 THR A C 1
ATOM 817 O O . THR A 1 101 ? 6.431 13.507 33.325 1.00 53.09 101 THR A O 1
ATOM 820 N N . ALA A 1 102 ? 5.771 12.098 31.723 1.00 54.66 102 ALA A N 1
ATOM 821 C CA . ALA A 1 102 ? 6.880 12.425 30.815 1.00 54.66 102 ALA A CA 1
ATOM 822 C C . ALA A 1 102 ? 6.754 13.777 30.068 1.00 54.66 102 ALA A C 1
ATOM 824 O O . ALA A 1 102 ? 7.689 14.174 29.377 1.00 54.66 102 ALA A O 1
ATOM 825 N N .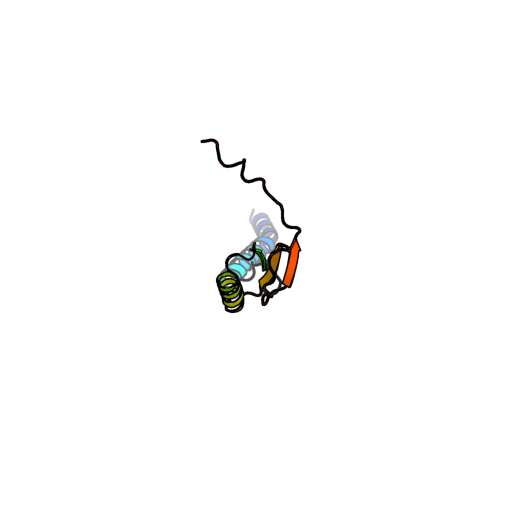 HIS A 1 103 ? 5.635 14.504 30.204 1.00 52.28 103 HIS A N 1
ATOM 826 C CA . HIS A 1 103 ? 5.405 15.778 29.496 1.00 52.28 103 HIS A CA 1
ATOM 827 C C . HIS A 1 103 ? 5.233 17.012 30.397 1.00 52.28 103 HIS A C 1
ATOM 829 O O . HIS A 1 103 ? 4.976 18.100 29.890 1.00 52.28 103 HIS A O 1
ATOM 835 N N . ALA A 1 104 ? 5.430 16.893 31.712 1.00 47.50 104 ALA A N 1
ATOM 836 C CA . ALA A 1 104 ? 5.479 18.045 32.616 1.00 47.50 104 ALA A CA 1
ATOM 837 C C . ALA A 1 104 ? 6.939 18.454 32.866 1.00 47.50 104 ALA A C 1
ATOM 839 O O . ALA A 1 104 ? 7.498 18.195 33.928 1.00 47.50 104 ALA A O 1
ATOM 840 N N . GLY A 1 105 ? 7.587 19.035 31.859 1.00 53.03 105 GLY A N 1
ATOM 841 C CA . GLY A 1 105 ? 8.971 19.478 31.994 1.00 53.03 105 GLY A CA 1
ATOM 842 C C . GLY A 1 105 ? 9.539 20.076 30.721 1.00 53.03 105 GLY A C 1
ATOM 843 O O . GLY A 1 105 ? 10.456 19.497 30.144 1.00 53.03 105 GLY A O 1
ATOM 844 N N . ARG A 1 106 ? 8.988 21.209 30.282 1.00 40.72 106 ARG A N 1
ATOM 845 C CA . ARG A 1 106 ? 9.692 22.248 29.521 1.00 40.72 106 ARG A CA 1
ATOM 846 C C . ARG A 1 106 ? 8.923 23.555 29.596 1.00 40.72 106 ARG A C 1
ATOM 848 O O . ARG A 1 106 ? 7.682 23.494 29.469 1.00 40.72 106 ARG A O 1
#